Protein AF-A0A3Q1GNY7-F1 (afdb_monomer)

Radius of gyration: 13.49 Å; Cα contacts (8 Å, |Δi|>4): 45; chains: 1; bounding box: 29×29×35 Å

Structure (mmCIF, N/CA/C/O backbone):
data_AF-A0A3Q1GNY7-F1
#
_entry.id   AF-A0A3Q1GNY7-F1
#
loop_
_atom_site.group_PDB
_atom_site.id
_atom_site.type_symbol
_atom_site.label_atom_id
_atom_site.label_alt_id
_atom_site.label_comp_id
_atom_site.label_asym_id
_atom_site.label_entity_id
_atom_site.label_seq_id
_atom_site.pdbx_PDB_ins_code
_atom_site.Cartn_x
_atom_site.Cartn_y
_atom_site.Cartn_z
_atom_site.occupancy
_atom_site.B_iso_or_equiv
_atom_site.auth_seq_id
_atom_site.auth_comp_id
_atom_site.auth_asym_id
_atom_site.auth_atom_id
_atom_site.pdbx_PDB_model_num
ATOM 1 N N . MET A 1 1 ? -0.604 18.751 14.437 1.00 39.44 1 MET A N 1
ATOM 2 C CA . MET A 1 1 ? 0.802 18.298 14.371 1.00 39.44 1 MET A CA 1
ATOM 3 C C . MET A 1 1 ? 0.789 16.805 14.068 1.00 39.44 1 MET A C 1
ATOM 5 O O . MET A 1 1 ? 0.597 16.013 14.980 1.00 39.44 1 MET A O 1
ATOM 9 N N . SER A 1 2 ? 0.835 16.415 12.790 1.00 52.53 2 SER A N 1
ATOM 10 C CA . SER A 1 2 ? 0.873 14.997 12.410 1.00 52.53 2 SER A CA 1
ATOM 11 C C . SER A 1 2 ? 2.232 14.425 12.795 1.00 52.53 2 SER A C 1
ATOM 13 O O . SER A 1 2 ? 3.264 14.942 12.381 1.00 52.53 2 SER A O 1
ATOM 15 N N . ASN A 1 3 ? 2.200 13.407 13.643 1.00 49.47 3 ASN A N 1
ATOM 16 C CA . ASN A 1 3 ? 3.352 12.792 14.277 1.00 49.47 3 ASN A CA 1
ATOM 17 C C . ASN A 1 3 ? 4.366 12.299 13.224 1.00 49.47 3 ASN A C 1
ATOM 19 O O . ASN A 1 3 ? 4.073 11.370 12.475 1.00 49.47 3 ASN A O 1
ATOM 23 N N . SER A 1 4 ? 5.550 12.913 13.178 1.00 58.12 4 SER A N 1
ATOM 24 C CA . SER A 1 4 ? 6.670 12.578 12.281 1.00 58.12 4 SER A CA 1
ATOM 25 C C . SER A 1 4 ? 7.460 11.338 12.732 1.00 58.12 4 SER A C 1
ATOM 27 O O . SER A 1 4 ? 8.646 11.209 12.440 1.00 58.12 4 SER A O 1
ATOM 29 N N . GLY A 1 5 ? 6.827 10.420 13.465 1.00 56.22 5 GLY A N 1
ATOM 30 C CA . GLY A 1 5 ? 7.360 9.080 13.689 1.00 56.22 5 GLY A CA 1
ATOM 31 C C . GLY A 1 5 ? 7.018 8.234 12.471 1.00 56.22 5 GLY A C 1
ATOM 32 O O . GLY A 1 5 ? 5.842 8.157 12.125 1.00 56.22 5 GLY A O 1
ATOM 33 N N . GLY A 1 6 ? 8.026 7.656 11.806 1.00 62.34 6 GLY A N 1
ATOM 34 C CA . GLY A 1 6 ? 7.873 6.902 10.556 1.00 62.34 6 GLY A CA 1
ATOM 35 C C . GLY A 1 6 ? 6.562 6.116 10.508 1.00 62.34 6 GLY A C 1
ATOM 36 O O . GLY A 1 6 ? 6.284 5.312 11.404 1.00 62.34 6 GLY A O 1
ATOM 37 N N . 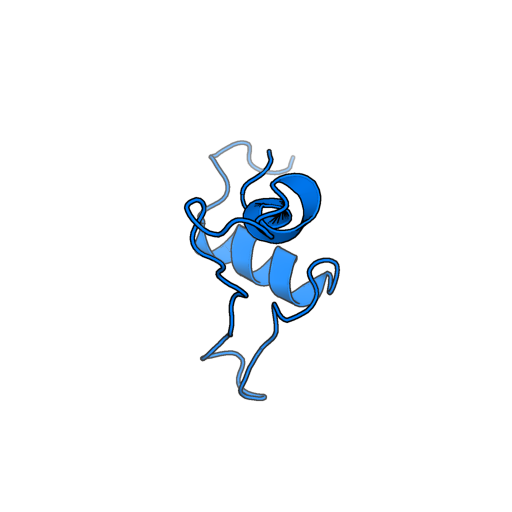ARG A 1 7 ? 5.723 6.407 9.503 1.00 66.69 7 ARG A N 1
ATOM 38 C CA . ARG A 1 7 ? 4.421 5.752 9.336 1.00 66.69 7 ARG A CA 1
ATOM 39 C C . ARG A 1 7 ? 4.622 4.243 9.444 1.00 66.69 7 ARG A C 1
ATOM 41 O O . ARG A 1 7 ? 5.396 3.657 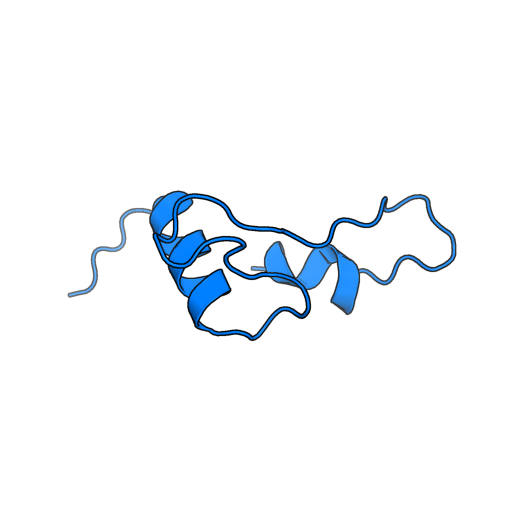8.691 1.00 66.69 7 ARG A O 1
ATOM 48 N N . ARG A 1 8 ? 3.928 3.604 10.388 1.00 86.81 8 ARG A N 1
ATOM 49 C CA . ARG A 1 8 ? 3.960 2.144 10.519 1.00 86.81 8 ARG A CA 1
ATOM 50 C C . ARG A 1 8 ? 3.429 1.546 9.218 1.00 86.81 8 ARG A C 1
ATOM 52 O O . ARG A 1 8 ? 2.340 1.930 8.791 1.00 86.81 8 ARG A O 1
ATOM 59 N N . LEU A 1 9 ? 4.162 0.592 8.638 1.00 86.81 9 LEU A N 1
ATOM 60 C CA . LEU A 1 9 ? 3.845 -0.031 7.343 1.00 86.81 9 LEU A CA 1
ATOM 61 C C . LEU A 1 9 ? 2.364 -0.413 7.222 1.00 86.81 9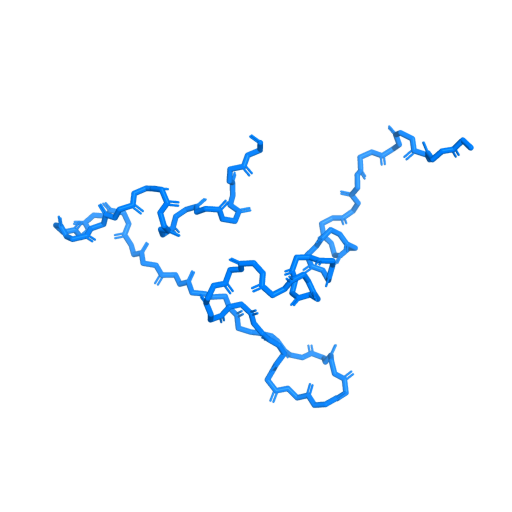 LEU A C 1
ATOM 63 O O . LEU A 1 9 ? 1.737 -0.126 6.211 1.00 86.81 9 LEU A O 1
ATOM 67 N N . LYS A 1 10 ? 1.779 -0.976 8.288 1.00 87.69 10 LYS A N 1
ATOM 68 C CA . LYS A 1 10 ? 0.356 -1.335 8.336 1.00 87.69 10 LYS A CA 1
ATOM 69 C C . LYS A 1 10 ? -0.573 -0.149 8.053 1.00 87.69 10 LYS A C 1
ATOM 71 O O . LYS A 1 10 ? -1.488 -0.282 7.252 1.00 87.69 10 LYS A O 1
ATOM 76 N N . GLN A 1 11 ? -0.373 0.988 8.720 1.00 89.19 11 GLN A N 1
ATOM 77 C CA . GLN A 1 11 ? -1.238 2.160 8.542 1.00 89.19 11 GLN A CA 1
ATOM 78 C C . GLN A 1 11 ? -1.085 2.745 7.144 1.00 89.19 11 GLN A C 1
ATOM 80 O O . GLN A 1 11 ? -2.086 2.991 6.482 1.00 89.19 11 GLN A O 1
ATOM 85 N N . TRP A 1 12 ? 0.157 2.880 6.680 1.00 90.06 12 TRP A N 1
ATOM 86 C CA . TRP A 1 12 ? 0.437 3.357 5.330 1.00 90.06 12 TRP A CA 1
ATOM 87 C C . TRP A 1 12 ? -0.184 2.450 4.259 1.00 90.06 12 TRP A C 1
ATOM 89 O O . TRP A 1 12 ? -0.806 2.947 3.324 1.00 90.06 12 TRP A O 1
ATOM 99 N N . LEU A 1 13 ? -0.090 1.126 4.417 1.00 91.00 13 LEU A N 1
ATOM 100 C CA . LEU A 1 13 ? -0.625 0.174 3.445 1.00 91.00 13 LEU A CA 1
ATOM 101 C C . LEU A 1 13 ? -2.156 0.216 3.388 1.00 91.00 13 LEU A C 1
ATOM 103 O O . LEU A 1 13 ? -2.723 0.193 2.301 1.00 91.00 13 LEU A O 1
ATOM 107 N N . MET A 1 14 ? -2.829 0.339 4.537 1.00 91.62 14 MET A N 1
ATOM 108 C CA . MET A 1 14 ? -4.287 0.506 4.572 1.00 91.62 14 MET A CA 1
ATOM 109 C C . MET A 1 14 ? -4.733 1.767 3.819 1.00 91.62 14 MET A C 1
ATOM 111 O O . MET A 1 14 ? -5.710 1.716 3.075 1.00 91.62 14 MET A O 1
ATOM 115 N N . GLU A 1 15 ? -4.002 2.875 3.968 1.00 92.00 15 GLU A N 1
ATOM 116 C CA . GLU A 1 15 ? -4.264 4.107 3.215 1.00 92.00 15 GLU A CA 1
ATOM 117 C C . GLU A 1 15 ? -4.046 3.910 1.708 1.00 92.00 15 GLU A C 1
ATOM 119 O O . GLU A 1 15 ? -4.840 4.414 0.917 1.00 92.00 15 GLU A O 1
ATOM 124 N N . GLN A 1 16 ? -3.022 3.146 1.298 1.00 92.44 16 GLN A N 1
ATOM 125 C CA . GLN A 1 16 ? -2.785 2.847 -0.120 1.00 92.44 16 GLN A CA 1
ATOM 126 C C . GLN A 1 16 ? -3.896 1.980 -0.723 1.00 92.44 16 GLN A C 1
ATOM 128 O O . GLN A 1 16 ? -4.324 2.231 -1.844 1.00 92.44 16 GLN A O 1
ATOM 133 N N . ILE A 1 17 ? -4.401 0.985 0.013 1.00 93.44 17 ILE A N 1
ATOM 134 C CA . ILE A 1 17 ? -5.533 0.167 -0.451 1.00 93.44 17 ILE A CA 1
ATOM 135 C C . ILE A 1 17 ? -6.788 1.041 -0.592 1.00 93.44 17 ILE A C 1
ATOM 137 O O . ILE A 1 17 ? -7.536 0.924 -1.559 1.00 93.44 17 ILE A O 1
ATOM 141 N N . GLN A 1 18 ? -7.019 1.949 0.359 1.00 91.75 18 GLN A N 1
ATOM 142 C CA . GLN A 1 18 ? -8.198 2.812 0.352 1.00 91.75 18 GLN A CA 1
ATOM 143 C C . GLN A 1 18 ? -8.143 3.922 -0.706 1.00 91.75 18 GLN A C 1
ATOM 145 O O . GLN A 1 18 ? -9.194 4.375 -1.153 1.00 91.75 18 GLN A O 1
ATOM 150 N N . SER A 1 19 ? -6.950 4.354 -1.121 1.00 92.31 19 SER A N 1
ATOM 151 C CA . SER A 1 19 ? -6.789 5.383 -2.154 1.00 92.31 19 SER A CA 1
ATOM 152 C C . SER A 1 19 ? -7.168 4.896 -3.558 1.00 92.31 19 SER A C 1
ATOM 154 O O . SER A 1 19 ? -7.360 5.724 -4.452 1.00 92.31 19 SER A O 1
ATOM 156 N N . ALA A 1 20 ? -7.252 3.572 -3.755 1.00 89.62 20 ALA A N 1
ATOM 157 C CA . ALA A 1 20 ? -7.531 2.911 -5.031 1.00 89.62 20 ALA A CA 1
ATOM 158 C C . ALA A 1 20 ? -6.623 3.380 -6.191 1.00 89.62 20 ALA A C 1
ATOM 160 O O . ALA A 1 20 ? -6.988 3.262 -7.358 1.00 89.62 20 ALA A O 1
ATOM 161 N N . GLN A 1 21 ? -5.436 3.917 -5.877 1.00 89.6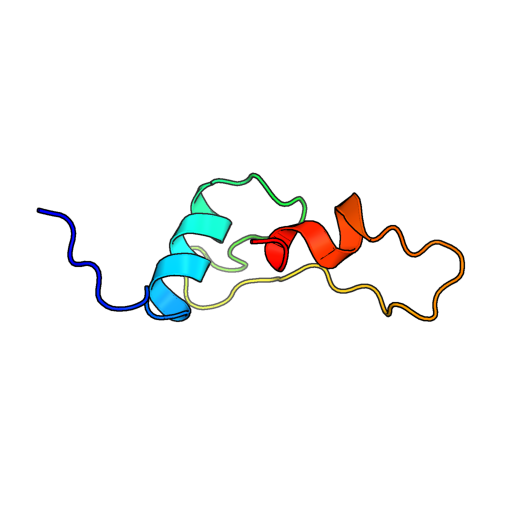9 21 GLN A N 1
ATOM 162 C CA . GLN A 1 21 ? -4.489 4.434 -6.874 1.00 89.69 21 GLN A CA 1
ATOM 163 C C . GLN A 1 21 ? -3.734 3.318 -7.603 1.00 89.69 21 GLN A C 1
ATOM 165 O O . GLN A 1 21 ? -3.268 3.510 -8.723 1.00 89.69 21 GLN A O 1
ATOM 170 N N . TYR A 1 22 ? -3.609 2.149 -6.976 1.00 89.56 22 TYR A N 1
ATOM 171 C CA . TYR A 1 22 ? -2.858 1.020 -7.513 1.00 89.56 22 TYR A CA 1
ATOM 172 C C . TYR A 1 22 ? -3.822 -0.066 -7.980 1.00 89.56 22 TYR A C 1
ATOM 174 O O . TYR A 1 22 ? -4.496 -0.707 -7.174 1.00 89.56 22 TYR A O 1
ATOM 182 N N . SER A 1 23 ? -3.891 -0.278 -9.294 1.00 88.81 23 SER A N 1
ATOM 183 C CA . SER A 1 23 ? -4.767 -1.299 -9.873 1.00 88.81 23 SER A CA 1
ATOM 184 C C . SER A 1 23 ? -4.413 -2.687 -9.332 1.00 88.81 23 SER A C 1
ATOM 186 O O . SER A 1 23 ? -3.256 -3.096 -9.370 1.00 88.81 23 SER A O 1
ATOM 188 N N . GLY A 1 24 ? -5.403 -3.405 -8.801 1.00 90.38 24 GLY A N 1
ATOM 189 C CA . GLY A 1 24 ? -5.219 -4.722 -8.186 1.00 90.38 24 GLY A CA 1
ATOM 190 C C . GLY A 1 24 ? -4.802 -4.704 -6.710 1.00 90.38 24 GLY A C 1
ATOM 191 O O . GLY A 1 24 ? -4.814 -5.768 -6.089 1.00 90.38 24 GLY A O 1
ATOM 192 N N . LEU A 1 25 ? -4.480 -3.537 -6.133 1.00 94.19 25 LEU A N 1
ATOM 193 C CA . LEU A 1 25 ? -4.335 -3.368 -4.686 1.00 94.19 25 LEU A CA 1
ATOM 194 C C . LEU A 1 25 ? -5.717 -3.147 -4.065 1.00 94.19 25 LEU A C 1
ATOM 196 O O . LEU A 1 25 ? -6.262 -2.047 -4.119 1.00 94.19 25 LEU A O 1
ATOM 200 N N . GLN A 1 26 ? -6.291 -4.190 -3.475 1.00 94.62 26 GLN A N 1
ATOM 201 C CA . GLN A 1 26 ? -7.658 -4.140 -2.951 1.00 94.62 26 GLN A CA 1
ATOM 202 C C . GLN A 1 26 ? -7.864 -5.102 -1.785 1.00 94.62 26 GLN A C 1
ATOM 204 O O . GLN A 1 26 ? -7.137 -6.086 -1.640 1.00 94.62 26 GLN A O 1
ATOM 209 N N . TRP A 1 27 ? -8.887 -4.827 -0.978 1.00 95.69 27 TRP A N 1
ATOM 210 C CA . TRP A 1 27 ? -9.402 -5.794 -0.013 1.00 95.69 27 TRP A CA 1
ATOM 211 C C . TRP A 1 27 ? -10.037 -6.973 -0.755 1.00 95.69 27 TRP A C 1
ATOM 213 O O . TRP A 1 27 ? -10.755 -6.779 -1.735 1.00 95.69 27 TRP A O 1
ATOM 223 N N . GLU A 1 28 ? -9.754 -8.190 -0.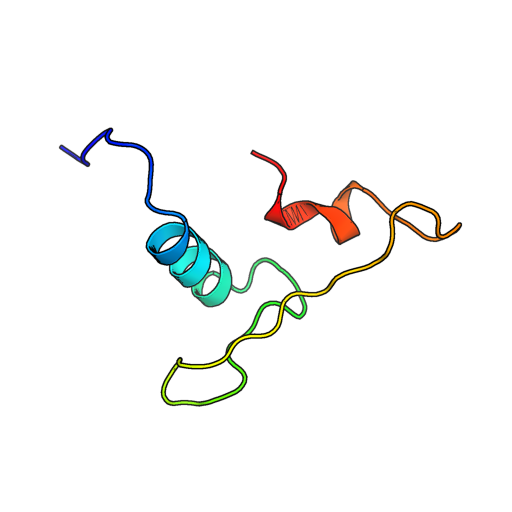298 1.00 95.06 28 GLU A N 1
ATOM 224 C CA . GLU A 1 28 ? -10.403 -9.405 -0.803 1.00 95.06 28 GLU A CA 1
ATOM 225 C C . GLU A 1 28 ? -11.680 -9.736 -0.024 1.00 95.06 28 GLU A C 1
ATOM 227 O O . GLU A 1 28 ? -12.548 -10.437 -0.53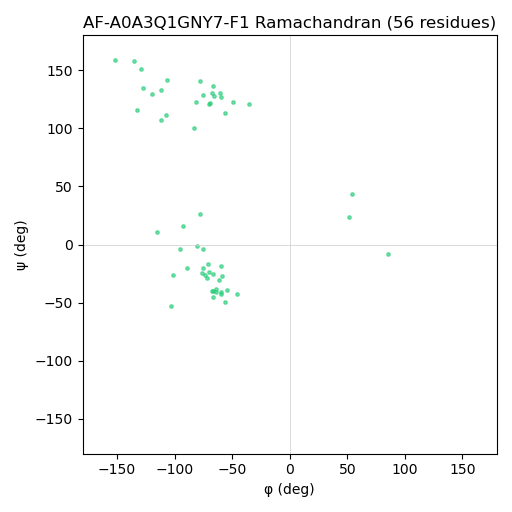8 1.00 95.06 28 GLU A O 1
ATOM 232 N N . ASP A 1 29 ? -11.813 -9.198 1.190 1.00 94.44 29 ASP A N 1
ATOM 233 C CA . ASP A 1 29 ? -12.973 -9.381 2.053 1.00 94.44 29 ASP A CA 1
ATOM 234 C C . ASP A 1 29 ? -13.522 -8.041 2.576 1.00 94.44 29 ASP A C 1
ATOM 236 O O . ASP A 1 29 ? -12.789 -7.065 2.768 1.00 94.44 29 ASP A O 1
ATOM 240 N N . GLU A 1 30 ? -14.831 -7.995 2.837 1.00 91.62 30 GLU A N 1
ATOM 241 C CA . GLU A 1 30 ? -15.508 -6.803 3.369 1.00 91.62 30 GLU A CA 1
ATOM 242 C C . GLU A 1 30 ? -15.063 -6.447 4.796 1.00 91.62 30 GLU A C 1
ATOM 244 O O . GLU A 1 30 ? -15.110 -5.278 5.189 1.00 91.62 30 GLU A O 1
ATOM 249 N N . SER A 1 31 ? -14.588 -7.435 5.562 1.00 94.50 31 SER A N 1
ATOM 250 C CA . SER A 1 31 ? -14.062 -7.245 6.918 1.00 94.50 31 SER A CA 1
ATOM 251 C C . SER A 1 31 ? -12.665 -6.606 6.955 1.00 94.50 31 SER A C 1
ATOM 253 O O . SER A 1 31 ? -12.168 -6.274 8.033 1.00 94.50 31 SER A O 1
ATOM 255 N N . ARG A 1 32 ? -12.057 -6.363 5.784 1.00 91.88 32 ARG A N 1
ATOM 256 C CA . ARG A 1 32 ? -10.740 -5.748 5.580 1.00 91.88 32 ARG A CA 1
ATOM 257 C C . ARG A 1 32 ? -9.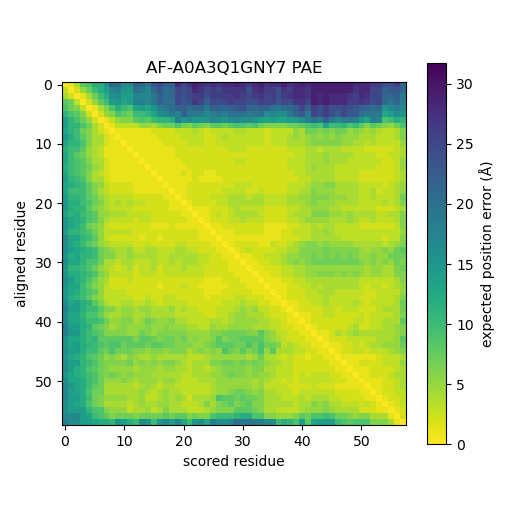627 -6.451 6.351 1.00 91.88 32 ARG A C 1
ATOM 259 O O . ARG A 1 32 ? -8.774 -5.810 6.971 1.00 91.88 32 ARG A O 1
ATOM 266 N N . THR A 1 33 ? -9.639 -7.779 6.317 1.00 92.75 33 THR A N 1
ATOM 267 C CA . THR A 1 33 ? -8.610 -8.598 6.972 1.00 92.75 33 THR A CA 1
ATOM 268 C C . THR A 1 33 ? -7.570 -9.140 5.998 1.00 92.75 33 THR A C 1
ATOM 270 O O . THR A 1 33 ? -6.419 -9.344 6.384 1.00 92.75 33 THR A O 1
ATOM 273 N N . MET A 1 34 ? -7.951 -9.307 4.733 1.00 94.62 34 MET A N 1
ATOM 274 C CA . MET A 1 34 ? -7.150 -9.874 3.657 1.00 94.62 34 MET A CA 1
ATOM 275 C C . MET A 1 34 ? -7.149 -8.916 2.470 1.00 94.62 34 MET A C 1
ATOM 277 O O . MET A 1 34 ? -8.183 -8.376 2.075 1.00 94.62 34 MET A O 1
ATOM 281 N N . PHE A 1 35 ? -5.973 -8.689 1.897 1.00 94.62 35 PHE A N 1
ATOM 282 C CA . PHE A 1 35 ? -5.790 -7.820 0.742 1.00 94.62 35 PHE A CA 1
ATOM 283 C C . PHE A 1 35 ? -4.875 -8.485 -0.278 1.00 94.62 35 PHE A C 1
ATOM 285 O O . PHE A 1 35 ? -4.049 -9.337 0.055 1.00 94.62 35 PHE A O 1
ATOM 292 N N . ARG A 1 36 ? -4.990 -8.032 -1.522 1.00 94.00 36 ARG A N 1
ATOM 293 C CA . ARG A 1 36 ? -4.134 -8.432 -2.636 1.00 94.00 36 ARG A CA 1
ATOM 294 C C . ARG A 1 36 ? -3.180 -7.302 -2.988 1.00 94.00 36 ARG A C 1
ATOM 296 O O . ARG A 1 36 ? -3.595 -6.151 -2.988 1.00 94.00 36 ARG A O 1
ATOM 303 N N . ILE A 1 37 ? -1.931 -7.629 -3.324 1.00 91.94 37 ILE A N 1
ATOM 304 C CA . ILE A 1 37 ? -0.976 -6.708 -3.960 1.00 91.94 37 ILE A CA 1
ATOM 305 C C . ILE A 1 37 ? -0.584 -7.308 -5.316 1.00 91.94 37 ILE A C 1
ATOM 307 O O . ILE A 1 37 ? -0.204 -8.482 -5.355 1.00 91.94 37 ILE A O 1
ATOM 311 N N . PRO A 1 38 ? -0.654 -6.550 -6.423 1.00 88.94 38 PRO A N 1
ATOM 312 C CA . PRO A 1 38 ? -0.112 -7.000 -7.699 1.00 88.94 38 PRO A CA 1
ATOM 313 C C . PRO A 1 38 ? 1.414 -7.129 -7.594 1.00 88.94 38 PRO A C 1
ATOM 315 O O . PRO A 1 38 ? 2.097 -6.201 -7.167 1.00 88.94 38 PRO A O 1
ATOM 318 N N . TRP A 1 39 ? 1.959 -8.284 -7.976 1.00 89.31 39 TRP A N 1
ATOM 319 C CA . TRP A 1 39 ? 3.399 -8.526 -7.947 1.00 89.31 39 TRP A CA 1
ATOM 320 C C . TRP A 1 39 ? 3.861 -9.151 -9.260 1.00 89.31 39 TRP A C 1
ATOM 322 O O . TRP A 1 39 ? 3.476 -10.273 -9.597 1.00 89.31 39 TRP A O 1
ATOM 332 N N . LYS A 1 40 ? 4.708 -8.428 -9.996 1.00 91.25 40 LYS A N 1
ATOM 333 C CA . LYS A 1 40 ? 5.410 -8.943 -11.173 1.00 91.25 40 LYS A CA 1
ATOM 334 C C . LYS A 1 40 ? 6.899 -9.030 -10.862 1.00 91.25 40 LYS A C 1
ATOM 336 O O . LYS A 1 40 ? 7.497 -8.093 -10.344 1.00 91.25 40 LYS A O 1
ATOM 341 N N . HIS A 1 41 ? 7.517 -10.161 -11.192 1.00 91.38 41 HIS A N 1
ATOM 342 C CA . HIS A 1 41 ? 8.956 -10.327 -11.013 1.00 91.38 41 HIS A CA 1
ATOM 343 C C . HIS A 1 41 ? 9.744 -9.409 -11.958 1.00 91.38 41 HIS A C 1
ATOM 345 O O . HIS A 1 41 ? 9.543 -9.457 -13.169 1.00 91.38 41 HIS A O 1
ATOM 351 N N . ALA A 1 42 ? 10.711 -8.667 -11.407 1.00 89.12 42 ALA A N 1
ATOM 352 C CA . ALA A 1 42 ? 11.551 -7.716 -12.144 1.00 89.12 42 ALA A CA 1
ATOM 353 C C . ALA A 1 42 ? 12.387 -8.327 -13.286 1.00 89.12 42 ALA A C 1
ATOM 355 O O . ALA A 1 42 ? 12.829 -7.611 -14.174 1.00 89.12 42 ALA A O 1
ATOM 356 N N . GLY A 1 43 ? 12.597 -9.649 -13.286 1.00 92.06 43 GLY A N 1
ATOM 357 C CA . GLY A 1 43 ? 13.295 -10.356 -14.366 1.00 92.06 43 GLY A CA 1
ATOM 358 C C . GLY A 1 43 ? 12.436 -10.656 -15.602 1.00 92.06 43 GLY A C 1
ATOM 359 O O . GLY A 1 43 ? 12.928 -11.273 -16.543 1.00 92.06 43 GLY A O 1
ATOM 360 N N . LYS A 1 44 ? 11.147 -10.295 -15.605 1.00 93.38 44 LYS A N 1
ATOM 361 C CA . LYS A 1 44 ? 10.261 -10.480 -16.762 1.00 93.38 44 LYS A CA 1
ATOM 362 C C . LYS A 1 44 ? 10.520 -9.394 -17.812 1.00 93.38 44 LYS A C 1
ATOM 364 O O . LYS A 1 44 ? 10.705 -8.235 -17.467 1.00 93.38 44 LYS A O 1
ATOM 369 N N . GLN A 1 45 ? 10.500 -9.763 -19.094 1.00 92.06 45 GLN A N 1
ATOM 370 C CA . GLN A 1 45 ? 10.771 -8.834 -20.204 1.00 92.06 45 GLN A CA 1
ATOM 371 C C . GLN A 1 45 ? 9.757 -7.678 -20.278 1.00 92.06 45 GLN A C 1
ATOM 373 O O . GLN A 1 45 ? 10.101 -6.582 -20.702 1.00 92.06 45 GLN A O 1
ATOM 378 N N . ASP A 1 46 ? 8.517 -7.919 -19.860 1.00 91.88 46 ASP A N 1
ATOM 379 C CA . ASP A 1 46 ? 7.425 -6.944 -19.818 1.00 91.88 46 ASP A CA 1
ATOM 380 C C . ASP A 1 46 ? 7.304 -6.236 -18.455 1.00 91.88 46 ASP A C 1
A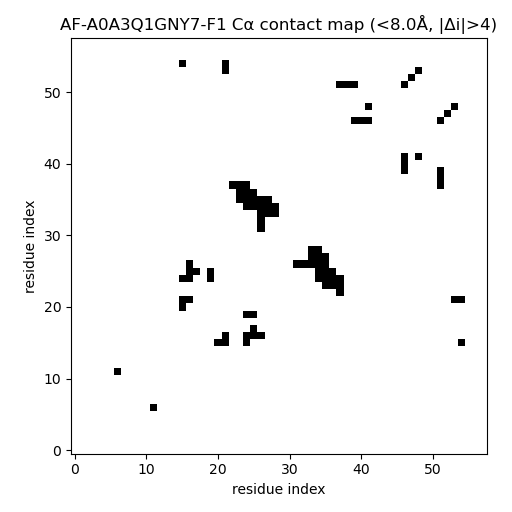TOM 382 O O . ASP A 1 46 ? 6.258 -5.664 -18.136 1.00 91.88 46 ASP A O 1
ATOM 386 N N . TYR A 1 47 ? 8.340 -6.308 -17.616 1.00 91.25 47 TYR A N 1
ATOM 387 C CA . TYR A 1 47 ? 8.371 -5.590 -16.351 1.00 91.25 47 TYR A CA 1
ATOM 388 C C . TYR A 1 47 ? 8.489 -4.083 -16.587 1.00 91.25 47 TYR A C 1
ATOM 390 O O . TYR A 1 47 ? 9.451 -3.599 -17.183 1.00 91.25 47 TYR A O 1
ATOM 398 N N . ASN A 1 48 ? 7.517 -3.333 -16.078 1.00 89.44 48 ASN A N 1
ATOM 399 C CA . ASN A 1 48 ? 7.508 -1.883 -16.097 1.00 89.44 48 ASN A CA 1
ATOM 400 C C . ASN A 1 48 ? 7.672 -1.366 -14.668 1.00 89.44 48 ASN A C 1
ATOM 402 O O . ASN A 1 48 ? 6.733 -1.388 -13.880 1.00 89.44 48 ASN A O 1
ATOM 406 N N . GLN A 1 49 ? 8.843 -0.822 -14.344 1.00 86.88 49 GLN A N 1
ATOM 407 C CA . GLN A 1 49 ? 9.132 -0.292 -13.009 1.00 86.88 49 GLN A CA 1
ATOM 408 C C . GLN A 1 49 ? 8.170 0.827 -12.568 1.00 86.88 49 GLN A C 1
ATOM 410 O O . GLN A 1 49 ? 7.972 1.026 -11.371 1.00 86.88 49 GLN A O 1
ATOM 415 N N . GLU A 1 50 ? 7.583 1.590 -13.491 1.00 87.12 50 GLU A N 1
ATOM 416 C CA . GLU A 1 50 ? 6.603 2.630 -13.159 1.00 87.12 50 GLU A CA 1
ATOM 417 C C . GLU A 1 50 ? 5.263 2.075 -12.708 1.00 87.12 50 GLU A C 1
ATOM 419 O O . GLU A 1 50 ? 4.614 2.718 -11.891 1.00 87.12 50 GLU A O 1
ATOM 424 N N . VAL A 1 51 ? 4.892 0.889 -13.184 1.00 86.12 51 VAL A N 1
ATOM 425 C CA . VAL A 1 51 ? 3.606 0.250 -12.891 1.00 86.12 51 VAL A CA 1
ATOM 426 C C . VAL A 1 51 ? 3.779 -0.860 -11.856 1.00 86.12 51 VAL A C 1
ATOM 428 O O . VAL A 1 51 ? 3.133 -0.852 -10.817 1.00 86.12 51 VAL A O 1
ATOM 431 N N . ASP A 1 52 ? 4.701 -1.789 -12.097 1.00 87.75 52 ASP A N 1
ATOM 432 C CA . ASP A 1 52 ? 4.891 -3.005 -11.303 1.00 87.75 52 ASP A CA 1
ATOM 433 C C . ASP A 1 52 ? 5.587 -2.746 -9.953 1.00 87.75 52 ASP A C 1
ATOM 435 O O . ASP A 1 52 ? 5.464 -3.551 -9.031 1.00 87.75 52 ASP A O 1
ATOM 439 N N . ALA A 1 53 ? 6.289 -1.614 -9.806 1.00 86.81 53 ALA A N 1
ATOM 440 C CA . ALA A 1 53 ? 6.884 -1.178 -8.537 1.00 86.81 53 ALA A CA 1
ATOM 441 C C . ALA A 1 53 ? 6.283 0.125 -7.993 1.00 86.81 53 ALA A C 1
ATOM 443 O O . ALA A 1 53 ? 6.822 0.691 -7.042 1.00 86.81 53 ALA A O 1
ATOM 444 N N . SER A 1 54 ? 5.174 0.603 -8.566 1.00 86.12 54 SER A N 1
ATOM 445 C CA . SER A 1 54 ? 4.585 1.910 -8.248 1.00 86.12 54 SER A CA 1
ATOM 446 C C . SER A 1 54 ? 4.307 2.099 -6.755 1.00 86.12 54 SER A C 1
ATOM 448 O O . SER A 1 54 ? 4.556 3.168 -6.218 1.00 86.12 54 SER A O 1
ATOM 450 N N . ILE A 1 55 ? 3.844 1.048 -6.071 1.00 85.56 55 ILE A N 1
ATOM 451 C CA . ILE A 1 55 ? 3.512 1.081 -4.641 1.00 85.56 55 ILE A CA 1
ATOM 452 C C . ILE A 1 55 ? 4.754 1.210 -3.744 1.00 85.56 55 ILE A C 1
ATOM 454 O O . ILE A 1 55 ? 4.655 1.692 -2.624 1.00 85.56 55 ILE A O 1
ATOM 458 N 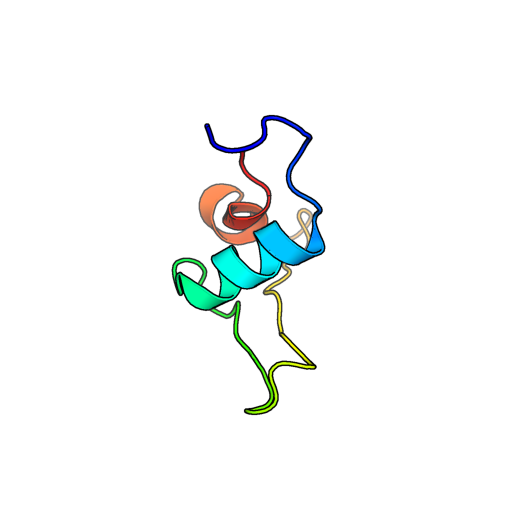N . PHE A 1 56 ? 5.931 0.801 -4.225 1.00 82.19 56 PHE A N 1
ATOM 459 C CA . PHE A 1 56 ? 7.191 0.874 -3.475 1.00 82.19 56 PHE A CA 1
ATOM 460 C C . PHE A 1 56 ? 7.998 2.134 -3.790 1.00 82.19 56 PHE A C 1
ATOM 462 O O . PHE A 1 56 ? 9.057 2.343 -3.196 1.00 82.19 56 PHE A O 1
ATOM 469 N N . LYS A 1 57 ? 7.529 2.962 -4.730 1.00 74.69 57 LYS A N 1
ATOM 470 C CA . LYS A 1 57 ? 8.138 4.260 -5.004 1.00 74.69 57 LYS A CA 1
ATOM 471 C C . LYS A 1 57 ? 7.746 5.234 -3.893 1.00 74.69 57 LYS A C 1
ATOM 473 O O . LYS A 1 57 ? 6.575 5.336 -3.535 1.00 74.69 57 LYS A O 1
ATOM 478 N N . VAL A 1 58 ? 8.760 5.890 -3.332 1.00 57.84 58 VAL A N 1
ATOM 479 C CA . VAL A 1 58 ? 8.638 6.937 -2.304 1.00 57.84 58 VAL A CA 1
ATOM 480 C C . VAL A 1 58 ? 8.506 8.291 -2.980 1.00 57.84 58 VAL A C 1
ATOM 482 O O . VAL A 1 58 ? 9.239 8.501 -3.973 1.00 57.84 58 VAL A O 1
#

Nearest PDB structures (foldseek):
  8hcl-assembly1_A  TM=9.306E-01  e=6.572E-05  Danio rerio
  7rh2-assembly2_G  TM=9.198E-01  e=7.627E-05  Homo sapiens
  7jm4-assembly1_B  TM=9.281E-01  e=9.537E-05  Homo sapiens
  8jkl-assembly2_G  TM=9.277E-01  e=1.285E-04  Homo sapiens
  2dll-assembly1_A  TM=7.667E-01  e=3.901E-05  Homo sapiens

Foldseek 3Di:
DPDPPPPDPVVLLVVVQVVCPAPQFHQPDPVSPDTGDQADDPPDPPDDCCRRVVSVDD

InterPro domains:
  IPR001346 Interferon regulatory factor, DNA-binding domain [PF00605] (8-57)
  IPR001346 Interferon regulatory factor, DNA-binding domain [PR00267] (8-27)
  IPR001346 Interferon regulatory factor, DNA-binding domain [PR00267] (34-47)
  IPR001346 Interferon regulatory factor, DNA-binding domain [PR00267] (52-58)
  IPR001346 Interferon regulatory factor, DNA-binding domain [PS51507] (6-58)
  IPR001346 Interferon regulatory factor, DNA-binding domain [SM00348] (1-58)
  IPR036388 Winged helix-like DNA-binding domain superfamily [G3DSA:1.10.10.10] (7-58)
  IPR036390 Winged helix DNA-binding domain superfamily [SSF46785] (8-57)

Solvent-accessible surface area (backbone atoms only — not comparable to full-atom values): 3886 Å² total; per-residue (Å²): 133,83,74,88,62,80,76,52,67,70,63,54,50,54,51,50,38,71,64,59,76,47,83,65,30,34,66,77,42,96,85,66,81,45,69,45,72,66,81,64,63,80,88,43,93,86,55,44,68,76,69,57,40,42,88,77,59,130

Mean predicted aligned error: 6.19 Å

Sequence (58 aa):
MSNSGGRRLKQWLMEQIQSAQYSGLQWEDESRTMFRIPWKHAGKQDYNQEVDASIFKV

Secondary structure (DSSP, 8-state):
----S---HHHHHHHHHHHT-STT-EESSTTS--EE-----TTSTT--HHHHTGGG--

pLDDT: mean 85.5, std 12.87, range [39.44, 95.69]

Organism: NCBI:txid80966